Protein AF-A0A257EV10-F1 (afdb_monomer_lite)

pLDDT: mean 89.96, std 9.5, range [46.28, 97.81]

Radius of gyration: 17.49 Å; chains: 1; bounding box: 47×28×44 Å

Structure (mmCIF, N/CA/C/O backbone):
data_AF-A0A257EV10-F1
#
_entry.id   AF-A0A257EV10-F1
#
loop_
_atom_site.group_PDB
_atom_site.id
_atom_site.type_symbol
_atom_site.label_atom_id
_atom_site.label_alt_id
_atom_site.label_comp_id
_atom_site.label_asym_id
_atom_site.label_entity_id
_atom_site.label_seq_id
_atom_site.pdbx_PDB_ins_code
_atom_site.Cartn_x
_atom_site.Cartn_y
_atom_site.Cartn_z
_atom_site.occupancy
_atom_site.B_iso_or_equiv
_atom_site.auth_seq_id
_atom_site.auth_comp_id
_atom_site.auth_asym_id
_atom_site.auth_atom_id
_atom_site.pdbx_PDB_model_num
ATOM 1 N N . MET A 1 1 ? 18.346 3.949 -0.757 1.00 66.19 1 MET A N 1
ATOM 2 C CA . MET A 1 1 ? 16.887 3.718 -0.721 1.00 66.19 1 MET A CA 1
ATOM 3 C C . MET A 1 1 ? 16.237 4.908 -0.033 1.00 66.19 1 MET A C 1
ATOM 5 O O . MET A 1 1 ? 16.794 5.381 0.954 1.00 66.19 1 MET A O 1
ATOM 9 N N . LYS A 1 2 ? 15.143 5.451 -0.573 1.00 77.00 2 LYS A N 1
ATOM 10 C CA . LYS A 1 2 ? 14.403 6.551 0.065 1.00 77.00 2 LYS A CA 1
ATOM 11 C C . LYS A 1 2 ? 13.835 6.055 1.408 1.00 77.00 2 LYS A C 1
ATOM 13 O O . LYS A 1 2 ? 13.290 4.952 1.426 1.00 77.00 2 LYS A O 1
ATOM 18 N N . PRO A 1 3 ? 13.970 6.808 2.515 1.00 82.19 3 PRO A N 1
ATOM 19 C CA . PRO A 1 3 ? 13.402 6.393 3.792 1.00 82.19 3 PRO A CA 1
ATOM 20 C C . PRO A 1 3 ? 11.875 6.338 3.699 1.00 82.19 3 PRO A C 1
ATOM 22 O O . PRO A 1 3 ? 11.257 7.180 3.041 1.00 82.19 3 PRO A O 1
ATOM 25 N N . ASP A 1 4 ? 11.277 5.345 4.358 1.00 85.44 4 ASP A N 1
ATOM 26 C CA . ASP A 1 4 ? 9.826 5.219 4.444 1.00 85.44 4 ASP A CA 1
ATOM 27 C C . ASP A 1 4 ? 9.241 6.460 5.153 1.00 85.44 4 ASP A C 1
ATOM 29 O O . ASP A 1 4 ? 9.594 6.714 6.306 1.00 85.44 4 ASP A O 1
ATOM 33 N N . PRO A 1 5 ? 8.349 7.238 4.506 1.00 81.75 5 PRO A N 1
ATOM 34 C CA . PRO A 1 5 ? 7.746 8.419 5.118 1.00 81.75 5 PRO A CA 1
ATOM 35 C C . PRO A 1 5 ? 6.760 8.108 6.256 1.00 81.75 5 PRO A C 1
ATOM 37 O O . PRO A 1 5 ? 6.434 9.010 7.027 1.00 81.75 5 PRO A O 1
ATOM 40 N N . PHE A 1 6 ? 6.259 6.872 6.375 1.00 88.19 6 PHE A N 1
ATOM 41 C CA . PHE A 1 6 ? 5.270 6.488 7.392 1.00 88.19 6 PHE A CA 1
ATOM 42 C C . PHE A 1 6 ? 5.652 5.194 8.127 1.00 88.19 6 PHE A C 1
ATOM 44 O O . PHE A 1 6 ? 4.858 4.253 8.154 1.00 88.19 6 PHE A O 1
ATOM 51 N N . PRO A 1 7 ? 6.826 5.130 8.776 1.00 87.31 7 PRO A N 1
ATOM 52 C CA . PRO A 1 7 ? 7.373 3.882 9.316 1.00 87.31 7 PRO A CA 1
ATOM 53 C C . PRO A 1 7 ? 6.513 3.263 10.432 1.00 87.31 7 PRO A C 1
ATOM 55 O O . PRO A 1 7 ? 6.620 2.074 10.715 1.00 87.31 7 PRO A O 1
ATOM 58 N N . SER A 1 8 ? 5.635 4.046 11.069 1.00 89.69 8 SER A N 1
ATOM 59 C CA . SER A 1 8 ? 4.692 3.562 12.084 1.00 89.69 8 SER A CA 1
ATOM 60 C C . SER A 1 8 ? 3.468 2.840 11.505 1.00 89.69 8 SER A C 1
ATOM 62 O O . SER A 1 8 ? 2.779 2.131 12.252 1.00 89.69 8 SER A O 1
ATOM 64 N N . LEU A 1 9 ? 3.189 3.017 10.208 1.00 94.50 9 LEU A N 1
ATOM 65 C CA . LEU A 1 9 ? 2.047 2.430 9.514 1.00 94.50 9 LEU A CA 1
ATOM 66 C C . LEU A 1 9 ? 2.433 1.121 8.828 1.00 94.50 9 LEU A C 1
ATOM 68 O O . LEU A 1 9 ? 3.502 0.999 8.232 1.00 94.50 9 LEU A O 1
ATOM 72 N N . MET A 1 10 ? 1.517 0.162 8.828 1.00 95.00 10 MET A N 1
ATOM 73 C CA . MET A 1 10 ? 1.669 -1.074 8.064 1.00 95.00 10 MET A CA 1
ATOM 74 C C . MET A 1 10 ? 1.618 -0.783 6.556 1.00 95.00 10 MET A C 1
ATOM 76 O O . MET A 1 10 ? 1.007 0.198 6.122 1.00 95.00 10 MET A O 1
ATOM 80 N N . PHE A 1 11 ? 2.284 -1.617 5.757 1.00 94.69 11 PHE A N 1
ATOM 81 C CA . PHE A 1 11 ? 2.312 -1.499 4.299 1.00 94.69 11 PHE A CA 1
ATOM 82 C C . PHE A 1 11 ? 1.537 -2.675 3.693 1.00 94.69 11 PHE A C 1
ATOM 84 O O . PHE A 1 11 ? 2.017 -3.798 3.832 1.00 94.69 11 PHE A O 1
ATOM 91 N N . PRO A 1 12 ? 0.367 -2.436 3.075 1.00 95.25 12 PRO A N 1
ATOM 92 C CA . PRO A 1 12 ? -0.404 -3.491 2.432 1.00 95.25 12 PRO A CA 1
ATOM 93 C C . PRO A 1 12 ? 0.157 -3.870 1.057 1.00 95.25 12 PRO A C 1
ATOM 95 O O . PRO A 1 12 ? 0.759 -3.044 0.369 1.00 95.25 12 PRO A O 1
ATOM 98 N N . SER A 1 13 ? -0.124 -5.088 0.621 1.00 95.44 13 SER A N 1
ATOM 99 C CA . SER A 1 13 ? -0.081 -5.501 -0.779 1.00 95.44 13 SER A CA 1
ATOM 100 C C . SER A 1 13 ? -1.263 -4.905 -1.576 1.00 95.44 13 SER A C 1
ATOM 102 O O . SER A 1 13 ? -2.195 -4.313 -1.012 1.00 95.44 13 SER A O 1
ATOM 104 N N . CYS A 1 14 ? -1.247 -5.021 -2.903 1.00 95.00 14 CYS A N 1
ATOM 105 C CA . CYS A 1 14 ? -2.365 -4.673 -3.782 1.00 95.00 14 CYS A CA 1
ATOM 106 C C . CYS A 1 14 ? -3.599 -5.527 -3.474 1.00 95.00 14 CYS A C 1
ATOM 108 O O . CYS A 1 14 ? -4.703 -4.986 -3.345 1.00 95.00 14 CYS A O 1
ATOM 110 N N . ALA A 1 15 ? -3.410 -6.835 -3.280 1.00 92.75 15 ALA A N 1
ATOM 111 C CA . ALA A 1 15 ? -4.477 -7.755 -2.893 1.00 92.75 15 ALA A CA 1
ATOM 112 C C . ALA A 1 15 ? -5.065 -7.419 -1.521 1.00 92.75 15 ALA A C 1
ATOM 114 O O . ALA A 1 15 ? -6.287 -7.375 -1.362 1.00 92.75 15 ALA A O 1
ATOM 115 N N . GLU A 1 16 ? -4.220 -7.083 -0.550 1.00 95.00 16 GLU A N 1
ATOM 116 C CA . GLU A 1 16 ? -4.663 -6.646 0.778 1.00 95.00 16 GLU A CA 1
ATOM 117 C C . GLU A 1 16 ? -5.448 -5.329 0.712 1.00 95.00 16 GLU A C 1
ATOM 119 O O . GLU A 1 16 ? -6.510 -5.200 1.328 1.00 95.00 16 GLU A O 1
ATOM 124 N N . CYS A 1 17 ? -4.987 -4.370 -0.103 1.00 94.56 17 CYS A N 1
ATOM 125 C CA . CYS A 1 17 ? -5.728 -3.140 -0.386 1.00 94.56 17 CYS A CA 1
ATOM 126 C C . CYS A 1 17 ? -7.126 -3.443 -0.940 1.00 94.56 17 CYS A C 1
ATOM 128 O O . CYS A 1 17 ? -8.115 -2.884 -0.456 1.00 94.56 17 CYS A O 1
ATOM 130 N N . ALA A 1 18 ? -7.230 -4.333 -1.928 1.00 92.06 18 ALA A N 1
ATOM 131 C CA . ALA A 1 18 ? -8.518 -4.725 -2.490 1.00 92.06 18 ALA A CA 1
ATOM 132 C C . ALA A 1 18 ? -9.413 -5.423 -1.455 1.00 92.06 18 ALA A C 1
ATOM 134 O O . ALA A 1 18 ? -10.601 -5.101 -1.373 1.00 92.06 18 ALA A O 1
ATOM 135 N N . GLY A 1 19 ? -8.846 -6.288 -0.609 1.00 91.31 19 GLY A N 1
ATOM 136 C CA . GLY A 1 19 ? -9.562 -6.990 0.461 1.00 91.31 19 GLY A CA 1
ATOM 137 C C . GLY A 1 19 ? -10.215 -6.058 1.488 1.00 91.31 19 GLY A C 1
ATOM 138 O O . GLY A 1 19 ? -11.306 -6.343 1.976 1.00 91.31 19 GLY A O 1
ATOM 139 N N . ILE A 1 20 ? -9.612 -4.897 1.765 1.00 93.06 20 ILE A N 1
ATOM 140 C CA . ILE A 1 20 ? -10.205 -3.866 2.640 1.00 93.06 20 ILE A CA 1
ATOM 141 C C . ILE A 1 20 ? -11.052 -2.829 1.892 1.00 93.06 20 ILE A C 1
ATOM 143 O O . ILE A 1 20 ? -11.433 -1.800 2.461 1.00 93.06 20 ILE A O 1
ATOM 147 N N . GLY A 1 21 ? -11.341 -3.064 0.611 1.00 88.50 21 GLY A N 1
ATOM 148 C CA 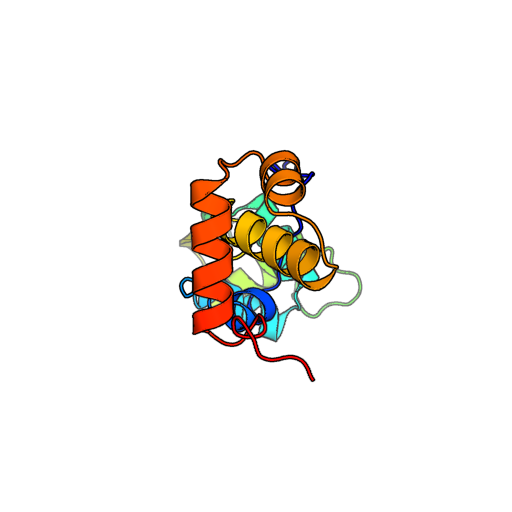. GLY A 1 21 ? -12.135 -2.161 -0.217 1.00 88.50 21 GLY A CA 1
ATOM 149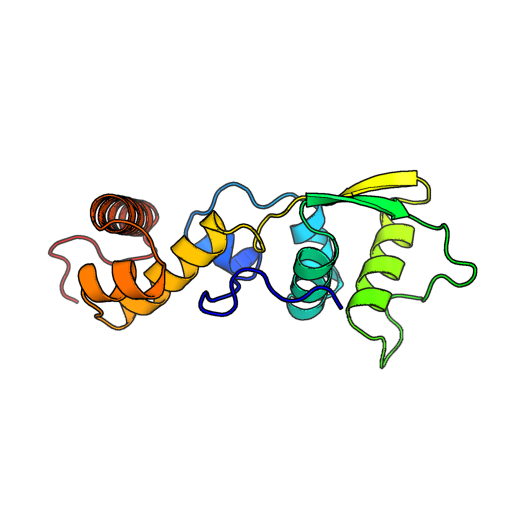 C C . GLY A 1 21 ? -11.418 -0.867 -0.600 1.00 88.50 21 GLY A C 1
ATOM 150 O O . GLY A 1 21 ? -12.075 0.124 -0.945 1.00 88.50 21 GLY A O 1
ATOM 151 N N . TYR A 1 22 ? -10.084 -0.834 -0.541 1.00 87.62 22 TYR A N 1
ATOM 152 C CA . TYR A 1 22 ? -9.309 0.288 -1.054 1.00 87.62 22 TYR A CA 1
ATOM 153 C C . TYR A 1 22 ? -9.344 0.270 -2.585 1.00 87.62 22 TYR A C 1
ATOM 155 O O . TYR A 1 22 ? -8.644 -0.483 -3.253 1.00 87.62 22 TYR A O 1
ATOM 163 N N . ARG A 1 23 ? -10.218 1.111 -3.143 1.00 72.25 23 ARG A N 1
ATOM 164 C CA . ARG A 1 23 ? -10.635 1.054 -4.552 1.00 72.25 23 ARG A CA 1
ATOM 165 C C . ARG A 1 23 ? -9.586 1.494 -5.571 1.00 72.25 23 ARG A C 1
ATOM 167 O O . ARG A 1 23 ? -9.772 1.241 -6.753 1.00 72.25 23 ARG A O 1
ATOM 174 N N . TYR A 1 24 ? -8.543 2.200 -5.143 1.00 77.25 24 TYR A N 1
ATOM 175 C CA . TYR A 1 24 ? -7.574 2.799 -6.057 1.00 77.25 24 TYR A CA 1
ATOM 176 C C . TYR A 1 24 ? -6.227 2.095 -5.953 1.00 77.25 24 TYR A C 1
ATOM 178 O O . TYR A 1 24 ? -5.270 2.623 -5.381 1.00 77.25 24 TYR A O 1
ATOM 186 N N . VAL A 1 25 ? -6.174 0.885 -6.504 1.00 86.06 25 VAL A N 1
ATOM 187 C CA . VAL A 1 25 ? -4.916 0.195 -6.780 1.00 86.06 25 VAL A CA 1
ATOM 188 C C . VAL A 1 25 ? -4.696 0.219 -8.299 1.00 86.06 25 VAL A C 1
ATOM 190 O O . VAL A 1 25 ? -5.444 -0.425 -9.033 1.00 86.06 25 VAL A O 1
ATOM 193 N N . PRO A 1 26 ? -3.742 1.022 -8.795 1.00 89.94 26 PRO A N 1
ATOM 194 C CA . PRO A 1 26 ? -3.447 1.140 -10.221 1.00 89.94 26 PRO A CA 1
ATOM 195 C C . PRO A 1 26 ? -3.002 -0.188 -10.838 1.00 89.94 26 PRO A C 1
ATOM 197 O O . PRO A 1 26 ? -2.188 -0.885 -10.236 1.00 89.94 26 PRO A O 1
ATOM 200 N N . ALA A 1 27 ? -3.447 -0.469 -12.069 1.00 92.81 27 ALA A N 1
ATOM 201 C CA . ALA A 1 27 ? -3.113 -1.698 -12.800 1.00 92.81 27 ALA A CA 1
ATOM 202 C C . ALA A 1 27 ? -1.600 -1.967 -12.858 1.00 92.81 27 ALA A C 1
ATOM 204 O O . ALA A 1 27 ? -1.171 -3.076 -12.597 1.00 92.81 27 ALA A O 1
ATOM 205 N N . LEU A 1 28 ? -0.781 -0.925 -13.054 1.00 94.31 28 LEU A N 1
ATOM 206 C CA . LEU A 1 28 ? 0.681 -1.054 -13.064 1.00 94.31 28 LEU A CA 1
ATOM 207 C C . LEU A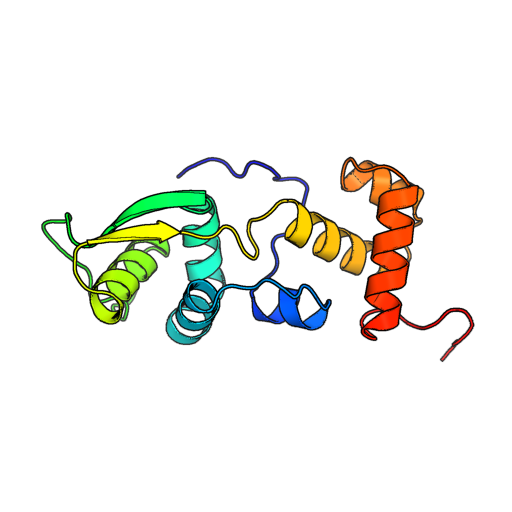 1 28 ? 1.246 -1.755 -11.815 1.00 94.31 28 LEU A C 1
ATOM 209 O O . LEU A 1 28 ? 2.197 -2.516 -11.929 1.00 94.31 28 LEU A O 1
ATOM 213 N N . LEU A 1 29 ? 0.711 -1.446 -10.630 1.00 95.19 29 LEU A N 1
ATOM 214 C CA . LEU A 1 29 ? 1.208 -2.021 -9.377 1.00 95.19 29 LEU A CA 1
ATOM 215 C C . LEU A 1 29 ? 0.655 -3.425 -9.138 1.00 95.19 29 LEU A C 1
ATOM 217 O O . LEU A 1 29 ? 1.350 -4.235 -8.538 1.00 95.19 29 LEU A O 1
ATOM 221 N N . TRP A 1 30 ? -0.556 -3.695 -9.629 1.00 94.88 30 TRP A N 1
ATOM 222 C CA . TRP A 1 30 ? -1.129 -5.037 -9.660 1.00 94.88 30 TRP A CA 1
ATOM 223 C C . TRP A 1 30 ? -0.308 -5.969 -10.543 1.00 94.88 30 TRP A C 1
ATOM 225 O O . TRP A 1 30 ? 0.179 -6.974 -10.048 1.00 94.88 30 TRP A O 1
ATOM 235 N N . ASP A 1 31 ? -0.071 -5.582 -11.798 1.00 95.94 31 ASP A N 1
ATOM 236 C CA . ASP A 1 31 ? 0.703 -6.387 -12.746 1.00 95.94 31 ASP A CA 1
ATOM 237 C C . ASP A 1 31 ? 2.119 -6.668 -12.197 1.00 95.94 31 ASP A C 1
ATOM 239 O O . ASP A 1 31 ? 2.632 -7.777 -12.305 1.00 95.94 31 ASP A O 1
ATOM 243 N N . LEU A 1 32 ? 2.743 -5.670 -11.555 1.00 95.75 32 LEU A N 1
ATOM 244 C CA . LEU A 1 32 ? 4.055 -5.830 -10.923 1.00 95.75 32 LEU A CA 1
ATOM 245 C C . LEU A 1 32 ? 4.019 -6.799 -9.731 1.00 95.75 32 LEU A C 1
ATOM 247 O O . LEU A 1 32 ? 4.953 -7.577 -9.552 1.00 95.75 32 LEU A O 1
ATOM 251 N N . GLU A 1 33 ? 2.993 -6.725 -8.883 1.00 96.44 33 GLU A N 1
ATOM 252 C CA . GLU A 1 33 ? 2.844 -7.649 -7.756 1.00 96.44 33 GLU A CA 1
ATOM 253 C C . GLU A 1 33 ? 2.571 -9.077 -8.223 1.00 96.44 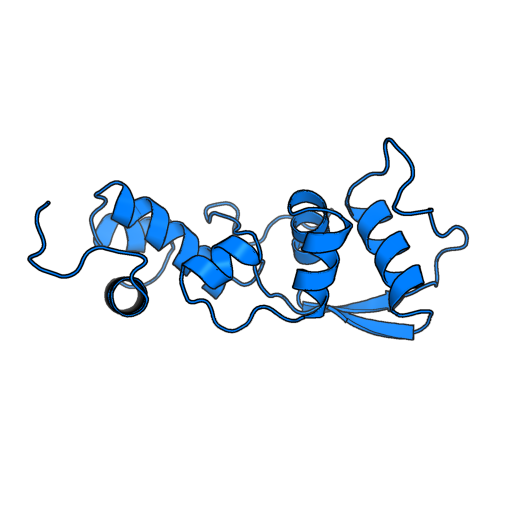33 GLU A C 1
ATOM 255 O O . GLU A 1 33 ? 3.149 -10.003 -7.660 1.00 96.44 33 GLU A O 1
ATOM 260 N N . ASP A 1 34 ? 1.759 -9.253 -9.262 1.00 95.69 34 ASP A N 1
ATOM 261 C CA . ASP A 1 34 ? 1.440 -10.569 -9.815 1.00 95.69 34 ASP A CA 1
ATOM 262 C C . ASP A 1 34 ? 2.678 -11.224 -10.453 1.00 95.69 34 ASP A C 1
ATOM 264 O O . ASP A 1 34 ? 2.931 -12.410 -10.237 1.00 95.69 34 ASP A O 1
ATOM 268 N N . ASP A 1 35 ? 3.493 -10.453 -11.182 1.00 95.25 35 ASP A N 1
ATOM 269 C CA . ASP A 1 35 ? 4.667 -10.981 -11.888 1.00 95.25 35 ASP A CA 1
ATOM 270 C C . ASP A 1 35 ? 5.923 -11.104 -11.011 1.00 95.25 35 ASP A C 1
ATOM 272 O O . ASP A 1 35 ? 6.774 -11.960 -11.266 1.00 95.25 35 ASP A O 1
ATOM 276 N N . CYS A 1 36 ? 6.101 -10.219 -10.024 1.00 93.81 36 CYS A N 1
ATOM 277 C CA . CYS A 1 36 ? 7.340 -10.118 -9.236 1.00 93.81 36 CYS A CA 1
ATOM 278 C C . CYS A 1 36 ? 7.143 -10.293 -7.723 1.00 93.81 36 CYS A C 1
ATOM 280 O O . CYS A 1 36 ? 8.125 -10.373 -6.984 1.00 93.81 36 CYS A O 1
ATOM 282 N N . GLY A 1 37 ? 5.904 -10.347 -7.242 1.00 94.44 37 GLY A N 1
ATOM 283 C CA . GLY A 1 37 ? 5.573 -10.486 -5.828 1.00 94.44 37 GLY A CA 1
ATOM 284 C C . GLY A 1 37 ? 5.472 -9.165 -5.057 1.00 94.44 37 GLY A C 1
ATOM 285 O O . GLY A 1 37 ? 5.959 -8.100 -5.458 1.00 94.44 37 GLY A O 1
ATOM 286 N N . ALA A 1 38 ? 4.841 -9.250 -3.883 1.00 94.19 38 ALA A N 1
ATOM 287 C CA . ALA A 1 38 ? 4.510 -8.096 -3.046 1.00 94.19 38 ALA A CA 1
ATOM 288 C C . ALA A 1 38 ? 5.741 -7.342 -2.511 1.00 94.19 38 ALA A C 1
ATOM 290 O O . ALA A 1 38 ? 5.706 -6.115 -2.411 1.00 94.19 38 ALA A O 1
ATOM 291 N N . ASP A 1 39 ? 6.840 -8.037 -2.199 1.00 93.62 39 ASP A N 1
ATOM 292 C CA . ASP A 1 39 ? 8.064 -7.398 -1.696 1.00 93.62 39 ASP A CA 1
ATOM 293 C C . ASP A 1 39 ? 8.732 -6.513 -2.757 1.00 93.62 39 ASP A C 1
ATOM 295 O O . ASP A 1 39 ? 9.191 -5.406 -2.451 1.00 93.62 39 ASP A O 1
ATOM 299 N N . VAL A 1 40 ? 8.714 -6.957 -4.018 1.00 94.69 40 VAL A N 1
ATOM 300 C CA . VAL A 1 40 ? 9.197 -6.187 -5.170 1.00 94.69 40 VAL A CA 1
ATOM 301 C C . VAL A 1 40 ? 8.327 -4.958 -5.400 1.00 94.69 40 VAL A C 1
ATOM 303 O O . VAL A 1 40 ? 8.848 -3.838 -5.446 1.00 94.69 40 VAL A O 1
ATOM 306 N N . MET A 1 41 ? 7.003 -5.137 -5.455 1.00 95.62 41 MET A N 1
ATOM 307 C CA . MET A 1 41 ? 6.052 -4.028 -5.581 1.00 95.62 41 MET A CA 1
ATOM 308 C C . MET A 1 41 ? 6.237 -3.003 -4.456 1.00 95.62 41 MET A C 1
ATOM 310 O O . MET A 1 41 ? 6.339 -1.803 -4.720 1.00 9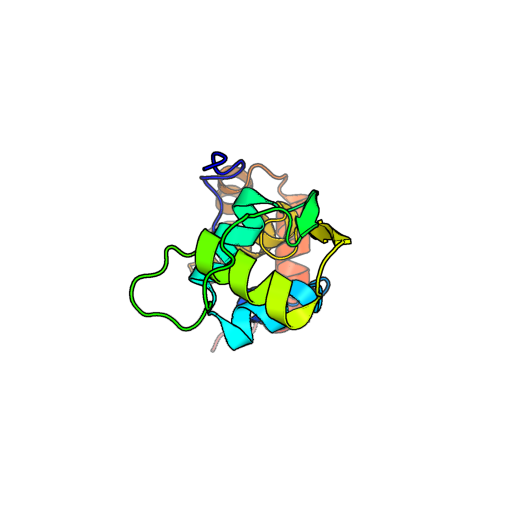5.62 41 MET A O 1
ATOM 314 N N . LYS A 1 42 ? 6.354 -3.457 -3.203 1.00 93.88 42 LYS A N 1
ATOM 315 C CA . LYS A 1 42 ? 6.545 -2.594 -2.031 1.00 93.88 42 LYS A CA 1
ATOM 316 C C . LYS A 1 42 ? 7.830 -1.783 -2.123 1.00 93.88 42 LYS A C 1
ATOM 318 O O . LYS A 1 42 ? 7.789 -0.565 -1.935 1.00 93.88 42 LYS A O 1
ATOM 323 N N . ALA A 1 43 ? 8.963 -2.428 -2.405 1.00 93.12 43 ALA A N 1
ATOM 324 C CA . ALA A 1 43 ? 10.242 -1.737 -2.549 1.00 93.12 43 ALA A CA 1
ATOM 325 C C . ALA A 1 43 ? 10.162 -0.671 -3.651 1.00 93.12 43 ALA A C 1
ATOM 327 O O . ALA A 1 43 ? 10.560 0.479 -3.441 1.00 93.12 43 ALA A O 1
ATOM 328 N N . PHE A 1 44 ? 9.575 -1.031 -4.794 1.00 93.81 44 PHE A N 1
ATOM 329 C CA . PHE A 1 44 ? 9.383 -0.137 -5.928 1.00 93.81 44 PHE A CA 1
ATOM 330 C C . PHE A 1 44 ? 8.489 1.064 -5.593 1.00 93.81 44 PHE A C 1
ATOM 332 O O . PHE A 1 44 ? 8.880 2.211 -5.824 1.00 93.81 44 PHE A O 1
ATOM 339 N N . ALA A 1 45 ? 7.322 0.831 -4.990 1.00 93.38 45 ALA A N 1
ATOM 340 C CA . ALA A 1 45 ? 6.370 1.877 -4.630 1.00 93.38 45 ALA A CA 1
ATOM 341 C C . ALA A 1 45 ? 6.911 2.815 -3.535 1.00 93.38 45 ALA A C 1
ATOM 343 O O . ALA A 1 45 ? 6.676 4.021 -3.596 1.00 93.38 45 ALA A O 1
ATOM 344 N N . LEU A 1 46 ? 7.684 2.307 -2.568 1.00 92.75 46 LEU A N 1
ATOM 345 C CA . LEU A 1 46 ? 8.370 3.145 -1.573 1.00 92.75 46 LEU A CA 1
ATOM 346 C C . LEU A 1 46 ? 9.442 4.037 -2.207 1.00 92.75 46 LEU A C 1
ATOM 348 O O . LEU A 1 46 ? 9.590 5.202 -1.829 1.00 92.75 46 LEU A O 1
ATOM 352 N N . GLN A 1 47 ? 10.190 3.501 -3.172 1.00 93.00 47 GLN A N 1
ATOM 353 C CA . GLN A 1 47 ? 11.286 4.220 -3.809 1.00 93.00 47 GLN A CA 1
ATOM 354 C C . GLN A 1 47 ? 10.796 5.264 -4.822 1.00 93.00 47 GLN A C 1
ATOM 356 O O . GLN A 1 47 ? 11.336 6.373 -4.850 1.00 93.00 47 GLN A O 1
ATOM 361 N N . TYR A 1 48 ? 9.795 4.924 -5.638 1.00 92.62 48 TYR A N 1
ATOM 362 C CA . TYR A 1 48 ? 9.388 5.717 -6.805 1.00 92.62 48 TYR A CA 1
ATOM 363 C C . TYR A 1 48 ? 7.936 6.206 -6.777 1.00 92.62 48 TYR A C 1
ATOM 365 O O . TYR A 1 48 ? 7.564 7.033 -7.610 1.00 92.62 48 TYR A O 1
ATOM 373 N N . GLY A 1 49 ? 7.105 5.759 -5.835 1.00 91.94 49 GLY A N 1
ATOM 374 C CA . GLY A 1 49 ? 5.703 6.168 -5.757 1.00 91.94 49 GLY A CA 1
ATOM 375 C C . GLY A 1 49 ? 5.528 7.690 -5.709 1.00 91.94 49 GLY A C 1
ATOM 376 O O . GLY A 1 49 ? 6.150 8.389 -4.906 1.00 91.94 49 GLY A O 1
ATOM 377 N N . GLY A 1 50 ? 4.663 8.205 -6.582 1.00 91.00 50 GLY A N 1
ATOM 378 C CA . GLY A 1 50 ? 4.383 9.632 -6.743 1.00 91.00 50 GLY A CA 1
ATOM 379 C C . GLY A 1 50 ? 5.440 10.405 -7.536 1.00 91.00 50 GLY A C 1
ATOM 380 O O . GLY A 1 50 ? 5.401 11.633 -7.531 1.00 91.00 50 GLY A O 1
ATOM 381 N N . THR A 1 51 ? 6.384 9.725 -8.195 1.00 91.62 51 THR A N 1
ATOM 382 C CA . THR A 1 51 ? 7.448 10.362 -8.987 1.00 91.62 51 THR A CA 1
ATOM 383 C C . THR A 1 51 ? 7.398 9.939 -10.453 1.00 91.62 51 THR A C 1
ATOM 385 O O . THR A 1 51 ? 6.960 8.836 -10.780 1.00 91.62 51 THR A O 1
ATOM 388 N N . ALA A 1 52 ? 7.839 10.834 -11.340 1.00 91.81 52 ALA A N 1
ATOM 389 C CA . ALA A 1 52 ? 8.115 10.504 -12.731 1.00 91.81 52 ALA A CA 1
ATOM 390 C C . ALA A 1 52 ? 9.513 9.886 -12.834 1.00 91.81 52 ALA A C 1
ATOM 392 O O . ALA A 1 52 ? 10.474 10.441 -12.295 1.00 91.81 52 ALA A O 1
ATOM 393 N N . ILE A 1 53 ? 9.625 8.750 -13.516 1.00 90.88 53 ILE A N 1
ATOM 394 C CA . ILE A 1 53 ? 10.893 8.058 -13.746 1.00 90.88 53 ILE A CA 1
ATOM 395 C C . ILE A 1 53 ? 11.119 7.832 -15.235 1.00 90.88 53 ILE A C 1
ATOM 397 O O . ILE A 1 53 ? 10.169 7.664 -15.997 1.00 90.88 53 ILE A O 1
ATOM 401 N N . LYS A 1 54 ? 12.395 7.766 -15.619 1.00 89.75 54 LYS A N 1
ATOM 402 C CA . LYS A 1 54 ? 12.819 7.347 -16.954 1.00 89.75 54 LYS A CA 1
ATOM 403 C C . LYS A 1 54 ? 13.070 5.847 -16.979 1.00 89.75 54 LYS A C 1
ATOM 405 O O . LYS A 1 54 ? 13.935 5.338 -16.260 1.00 89.75 54 LYS A O 1
ATOM 410 N N . VAL A 1 55 ? 12.306 5.135 -17.794 1.00 87.81 55 VAL A N 1
ATOM 411 C CA . VAL A 1 55 ? 12.426 3.692 -17.992 1.00 87.81 55 VAL A CA 1
ATOM 412 C C . VAL A 1 55 ? 13.430 3.420 -19.109 1.00 87.81 55 VAL A C 1
ATOM 414 O O . VAL A 1 55 ? 13.315 3.963 -20.205 1.00 87.81 55 VAL A O 1
ATOM 417 N N . GLY A 1 56 ? 14.409 2.553 -18.839 1.00 76.75 56 GLY A N 1
ATOM 418 C CA . GLY A 1 56 ? 15.373 2.090 -19.844 1.00 76.75 56 GLY A CA 1
ATOM 419 C C . GLY A 1 56 ? 16.606 2.974 -20.072 1.00 76.75 56 GLY A C 1
ATOM 420 O O . GLY A 1 56 ? 17.352 2.700 -21.008 1.00 76.75 56 GLY A O 1
ATOM 421 N N . ASP A 1 57 ? 16.857 3.965 -19.210 1.00 72.19 57 ASP A N 1
ATOM 422 C CA . ASP A 1 57 ? 18.092 4.777 -19.223 1.00 72.19 57 ASP A CA 1
ATOM 423 C C . ASP A 1 57 ? 19.319 4.039 -18.643 1.00 72.19 57 ASP A C 1
ATOM 425 O O . ASP A 1 57 ? 20.439 4.546 -18.675 1.00 72.19 57 ASP A O 1
ATOM 429 N N . ALA A 1 58 ? 19.134 2.837 -18.087 1.00 66.81 58 ALA A N 1
ATOM 430 C CA . ALA A 1 58 ? 20.232 2.039 -17.555 1.00 66.81 58 ALA A CA 1
ATOM 431 C C . ALA A 1 58 ? 20.961 1.281 -18.678 1.00 66.81 58 ALA A C 1
ATOM 433 O O . ALA A 1 58 ? 20.330 0.618 -19.499 1.00 66.81 58 ALA A O 1
ATOM 434 N N . TYR A 1 59 ? 22.297 1.335 -18.665 1.00 54.50 59 TYR A N 1
ATOM 435 C CA . TYR A 1 59 ? 23.170 0.621 -19.610 1.00 54.50 59 TYR A CA 1
ATOM 436 C C . TYR A 1 59 ? 22.988 -0.903 -19.580 1.00 54.50 59 TYR A C 1
ATOM 438 O O . TYR A 1 59 ? 23.180 -1.566 -20.595 1.00 54.50 59 TYR A O 1
ATOM 446 N N . ALA A 1 60 ? 22.607 -1.450 -18.425 1.00 65.06 60 ALA A N 1
ATOM 447 C CA . ALA A 1 60 ? 22.265 -2.850 -18.249 1.00 65.06 60 ALA A CA 1
ATOM 448 C C . ALA A 1 60 ? 20.869 -2.931 -17.638 1.00 65.06 60 ALA A C 1
ATOM 450 O O . ALA A 1 60 ? 20.606 -2.348 -16.583 1.00 65.06 60 ALA A O 1
ATOM 451 N N . ILE A 1 61 ? 19.974 -3.634 -18.324 1.00 74.38 61 ILE A N 1
ATOM 452 C CA . ILE A 1 61 ? 18.621 -3.876 -17.846 1.00 74.38 61 ILE A CA 1
ATOM 453 C C . ILE A 1 61 ? 18.581 -5.336 -17.418 1.00 74.38 61 ILE A C 1
ATOM 455 O O . ILE A 1 61 ? 18.735 -6.206 -18.277 1.00 74.38 61 ILE A O 1
ATOM 459 N N . PRO A 1 62 ? 18.460 -5.610 -16.112 1.00 76.19 62 PRO A N 1
ATOM 460 C CA . PRO A 1 62 ? 18.490 -6.975 -15.623 1.00 76.19 62 PRO A CA 1
ATOM 461 C C . PRO A 1 62 ? 17.280 -7.753 -16.148 1.00 76.19 62 PRO A C 1
ATOM 463 O O . PRO A 1 62 ? 16.182 -7.203 -16.286 1.00 76.19 62 PRO A O 1
ATOM 466 N N . ASP A 1 63 ? 17.477 -9.043 -16.415 1.00 82.75 63 ASP A N 1
ATOM 467 C CA . ASP A 1 63 ? 16.356 -9.968 -16.543 1.00 82.75 63 ASP A CA 1
ATOM 468 C C . ASP A 1 63 ? 15.689 -10.082 -15.173 1.00 82.75 63 ASP A C 1
ATOM 470 O O . ASP A 1 63 ? 16.297 -10.613 -14.252 1.00 82.75 63 ASP A O 1
ATOM 474 N N . PHE A 1 64 ? 14.460 -9.581 -15.020 1.00 85.94 64 PHE A N 1
ATOM 475 C CA . PHE A 1 64 ? 13.781 -9.536 -13.720 1.00 85.94 64 PHE A CA 1
ATOM 476 C C . PHE A 1 64 ? 13.519 -10.917 -13.107 1.00 85.94 64 PHE A C 1
ATOM 478 O O . PHE A 1 64 ? 13.164 -10.999 -11.934 1.00 85.94 64 PHE A O 1
ATOM 485 N N . ARG A 1 65 ? 13.688 -11.988 -13.890 1.00 85.75 65 ARG A N 1
ATOM 486 C CA . ARG A 1 65 ? 13.552 -13.378 -13.449 1.00 85.75 65 ARG A CA 1
ATOM 487 C C . ARG A 1 65 ? 14.861 -13.997 -12.969 1.00 85.75 65 ARG A C 1
ATOM 489 O O . ARG A 1 65 ? 14.846 -15.151 -12.542 1.00 85.75 65 ARG A O 1
ATOM 496 N N . ALA A 1 66 ? 15.988 -13.289 -13.065 1.00 86.44 66 ALA A N 1
ATOM 497 C CA . ALA A 1 66 ? 17.249 -13.834 -12.586 1.00 86.44 66 ALA A CA 1
ATOM 498 C C . ALA A 1 66 ? 17.209 -14.048 -11.058 1.00 86.44 66 ALA A C 1
ATOM 500 O O . ALA A 1 66 ? 16.660 -13.218 -10.324 1.00 86.44 66 ALA A O 1
ATOM 501 N N . PRO A 1 67 ? 17.782 -15.163 -10.571 1.00 77.94 67 PRO A N 1
ATOM 502 C CA . PRO A 1 67 ? 17.895 -15.411 -9.142 1.00 77.94 67 PRO A CA 1
ATOM 503 C C . PRO A 1 67 ? 18.762 -14.327 -8.484 1.00 77.94 67 PRO A C 1
ATOM 505 O O . PRO A 1 67 ? 19.652 -13.762 -9.118 1.00 77.94 67 PRO A O 1
ATOM 508 N N . ASP A 1 68 ? 18.483 -14.037 -7.212 1.00 84.81 68 ASP A N 1
ATOM 509 C CA . ASP A 1 68 ? 19.241 -13.104 -6.360 1.00 84.81 68 ASP A CA 1
ATOM 510 C C . ASP A 1 68 ? 19.209 -11.620 -6.768 1.00 84.81 68 ASP A C 1
ATOM 512 O O . ASP A 1 68 ? 19.987 -10.806 -6.261 1.00 84.81 68 ASP A O 1
ATOM 516 N N . LEU A 1 69 ? 18.285 -11.227 -7.645 1.00 86.88 69 LEU A N 1
ATOM 517 C CA . LEU A 1 69 ? 18.051 -9.817 -7.936 1.00 86.88 69 LEU A CA 1
ATOM 518 C C . LEU A 1 69 ? 17.498 -9.079 -6.722 1.00 86.88 69 LEU A C 1
ATOM 520 O O . LEU A 1 69 ? 16.527 -9.505 -6.094 1.00 86.88 69 LEU A O 1
ATOM 524 N N . ASP A 1 70 ? 18.075 -7.910 -6.436 1.00 90.75 70 ASP A N 1
ATOM 525 C CA . ASP A 1 70 ? 17.472 -7.025 -5.456 1.00 90.75 70 ASP A CA 1
ATOM 526 C C . ASP A 1 70 ? 16.085 -6.560 -5.949 1.00 90.75 70 ASP A C 1
ATOM 528 O O . ASP A 1 70 ? 15.882 -6.364 -7.157 1.00 90.75 70 ASP A O 1
ATOM 532 N N . PRO A 1 71 ? 15.125 -6.334 -5.035 1.00 91.62 71 PRO A N 1
ATOM 533 C CA . PRO A 1 71 ? 13.753 -6.008 -5.408 1.00 91.62 71 PRO A CA 1
ATOM 534 C C . PRO A 1 71 ? 13.611 -4.801 -6.349 1.00 91.62 71 PRO A C 1
ATOM 536 O O . PRO A 1 71 ? 12.744 -4.788 -7.221 1.00 91.62 71 PRO A O 1
ATOM 539 N N . LEU A 1 72 ? 14.457 -3.774 -6.215 1.00 91.00 72 LEU A N 1
ATOM 540 C CA . LEU A 1 72 ? 14.364 -2.594 -7.079 1.00 91.00 72 LEU A CA 1
ATOM 541 C C . LEU A 1 72 ? 14.8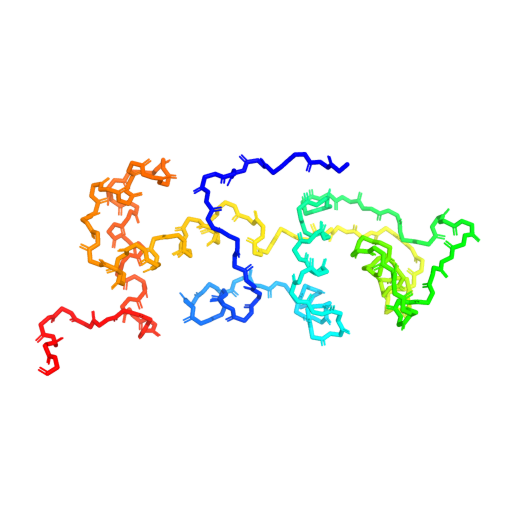66 -2.891 -8.488 1.00 91.00 72 LEU A C 1
ATOM 543 O O . LEU A 1 72 ? 14.268 -2.422 -9.459 1.00 91.00 72 LEU A O 1
ATOM 547 N N . SER A 1 73 ? 15.941 -3.662 -8.614 1.00 90.38 73 SER A N 1
ATOM 548 C CA . SER A 1 73 ? 16.445 -4.100 -9.913 1.00 90.38 73 SER A CA 1
ATOM 549 C C . SER A 1 73 ? 15.452 -5.020 -10.623 1.00 90.38 73 SER A C 1
ATOM 551 O O . SER A 1 73 ? 15.211 -4.812 -11.813 1.00 90.38 73 SER A O 1
ATOM 553 N N . ALA A 1 74 ? 14.797 -5.940 -9.904 1.00 92.56 74 ALA A N 1
ATOM 554 C CA . ALA A 1 74 ? 13.714 -6.762 -10.453 1.00 92.56 74 ALA A CA 1
ATOM 555 C C . ALA A 1 74 ? 12.564 -5.892 -10.994 1.00 92.56 74 ALA A C 1
ATOM 557 O O . ALA A 1 74 ? 12.204 -6.002 -12.166 1.00 92.56 74 ALA A O 1
ATOM 558 N N . ALA A 1 75 ? 12.064 -4.934 -10.204 1.00 92.94 75 ALA A N 1
ATOM 559 C CA . ALA A 1 75 ? 10.994 -4.034 -10.644 1.00 92.94 75 ALA A CA 1
ATOM 560 C C . ALA A 1 75 ? 11.380 -3.189 -11.871 1.00 92.94 75 ALA A C 1
ATOM 562 O O . ALA A 1 75 ? 10.564 -2.977 -12.767 1.00 92.94 75 ALA A O 1
ATOM 563 N N . ARG A 1 76 ? 12.626 -2.699 -11.942 1.00 91.06 76 ARG A N 1
ATOM 564 C CA . ARG A 1 76 ? 13.115 -1.914 -13.093 1.00 91.06 76 ARG A CA 1
ATOM 565 C C . ARG A 1 76 ? 13.272 -2.770 -14.349 1.00 91.06 76 ARG A C 1
ATOM 567 O O . ARG A 1 76 ? 12.936 -2.291 -15.432 1.00 91.06 76 ARG A O 1
ATOM 574 N N . GLY A 1 77 ? 13.760 -4.003 -14.204 1.00 92.12 77 GLY A N 1
ATOM 575 C CA . GLY A 1 77 ? 13.832 -4.982 -15.290 1.00 92.12 77 GLY A CA 1
ATOM 576 C C . GLY A 1 77 ? 12.443 -5.306 -15.835 1.00 92.12 77 GLY A C 1
ATOM 577 O O . GLY A 1 77 ? 12.211 -5.189 -17.037 1.00 92.12 77 GLY A O 1
ATOM 578 N N . TRP A 1 78 ? 11.496 -5.596 -14.940 1.00 94.62 78 TRP A N 1
ATOM 579 C CA . TRP A 1 78 ? 10.099 -5.847 -15.287 1.00 94.62 78 TRP A CA 1
ATOM 580 C C . TRP A 1 78 ? 9.482 -4.656 -16.017 1.00 94.62 78 TRP A C 1
ATOM 582 O O . TRP A 1 78 ? 8.902 -4.812 -17.089 1.00 94.62 78 TRP A O 1
ATOM 592 N N . LEU A 1 79 ? 9.669 -3.443 -15.489 1.00 93.06 79 LEU A N 1
ATOM 593 C CA . LEU A 1 79 ? 9.077 -2.238 -16.062 1.00 93.06 79 LEU A CA 1
ATOM 594 C C . LEU A 1 79 ? 9.577 -1.962 -17.481 1.00 93.06 79 LEU A C 1
ATOM 596 O O . LEU A 1 79 ? 8.797 -1.578 -18.350 1.00 93.06 79 LEU A O 1
ATOM 600 N N . PHE A 1 80 ? 10.870 -2.173 -17.727 1.00 91.94 80 PHE A N 1
ATOM 601 C CA . PHE A 1 80 ? 11.414 -2.051 -19.072 1.00 91.94 80 PHE A CA 1
ATOM 602 C C . PHE A 1 80 ? 10.836 -3.102 -20.020 1.00 91.94 80 PHE A C 1
ATOM 604 O O . PHE A 1 80 ? 10.471 -2.762 -21.143 1.00 91.94 80 PHE A O 1
ATOM 611 N N . GLN A 1 81 ? 10.734 -4.357 -19.580 1.00 91.25 81 GLN A N 1
ATOM 612 C CA . GLN A 1 81 ? 10.211 -5.437 -20.417 1.00 91.25 81 GLN A CA 1
ATOM 613 C C . GLN A 1 81 ? 8.717 -5.260 -20.734 1.00 91.25 81 GLN A C 1
ATOM 615 O O . GLN A 1 81 ? 8.292 -5.590 -21.838 1.00 91.25 81 GLN A O 1
ATOM 620 N N . THR A 1 82 ? 7.924 -4.705 -19.810 1.00 91.62 82 THR A N 1
ATOM 621 C CA . THR A 1 82 ? 6.469 -4.556 -19.987 1.00 91.62 82 THR A CA 1
ATOM 622 C C . THR A 1 82 ? 6.039 -3.228 -20.604 1.00 91.62 82 THR A C 1
ATOM 624 O O . THR A 1 82 ? 5.044 -3.195 -21.329 1.00 91.62 82 THR A O 1
ATOM 627 N N . LYS A 1 83 ? 6.737 -2.121 -20.320 1.00 90.12 83 LYS A N 1
ATOM 628 C CA . LYS A 1 83 ? 6.358 -0.770 -20.786 1.00 90.12 83 LYS A CA 1
ATOM 629 C C . LYS A 1 83 ? 7.322 -0.174 -21.813 1.00 90.12 83 LYS A C 1
ATOM 631 O O . LYS A 1 83 ? 6.965 0.803 -22.466 1.00 90.12 83 LYS A O 1
ATOM 636 N N . GLY A 1 84 ? 8.506 -0.757 -21.995 1.00 88.44 84 GLY A N 1
ATOM 637 C CA . GLY A 1 84 ? 9.531 -0.241 -22.900 1.00 88.44 84 GLY A CA 1
ATOM 638 C C . GLY A 1 84 ? 10.241 1.005 -22.363 1.00 88.44 84 GLY A C 1
ATOM 639 O O . GLY A 1 84 ? 10.214 1.302 -21.169 1.00 88.44 84 GLY A O 1
ATOM 640 N N . ARG A 1 85 ? 10.922 1.732 -23.256 1.00 91.06 85 ARG A N 1
ATOM 641 C CA . ARG A 1 85 ? 11.604 2.992 -22.916 1.00 91.06 85 ARG A CA 1
ATOM 642 C C . ARG A 1 85 ? 10.617 4.151 -22.858 1.00 91.06 85 ARG A C 1
ATOM 644 O O . ARG A 1 85 ? 9.763 4.263 -23.732 1.00 91.06 85 ARG A O 1
ATOM 651 N N . GLY A 1 86 ? 10.803 5.055 -21.901 1.00 90.00 86 GLY A N 1
ATOM 652 C CA . GLY A 1 86 ? 10.038 6.300 -21.841 1.00 90.00 86 GLY A CA 1
ATOM 653 C C . GLY A 1 86 ? 9.897 6.875 -20.439 1.00 90.00 86 GLY A C 1
ATOM 654 O O . GLY A 1 86 ? 10.426 6.333 -19.470 1.00 90.00 86 GLY A O 1
ATOM 655 N N . ASP A 1 87 ? 9.163 7.980 -20.346 1.00 91.00 87 ASP A N 1
ATOM 656 C CA . ASP A 1 87 ? 8.809 8.605 -19.076 1.00 91.00 87 ASP A CA 1
ATOM 657 C C . ASP A 1 87 ? 7.527 7.976 -18.523 1.00 91.00 87 ASP A C 1
ATOM 659 O O . ASP A 1 87 ? 6.522 7.853 -19.226 1.00 91.00 87 ASP A O 1
ATOM 663 N N . LEU A 1 88 ? 7.544 7.601 -17.245 1.00 92.50 88 LEU A N 1
ATOM 664 C CA . LEU A 1 88 ? 6.385 7.027 -16.571 1.00 92.50 88 LEU A CA 1
ATOM 665 C C . LEU A 1 88 ? 6.201 7.636 -15.184 1.00 92.50 88 LEU A C 1
ATOM 667 O O . LEU A 1 88 ? 7.131 7.687 -14.382 1.00 92.50 88 LEU A O 1
ATOM 671 N N . VAL A 1 89 ? 4.973 8.051 -14.875 1.00 93.44 89 VAL A N 1
ATOM 672 C CA . VAL A 1 89 ? 4.593 8.458 -13.518 1.00 93.44 89 VAL A CA 1
ATOM 673 C C . VAL A 1 89 ? 4.200 7.221 -12.725 1.00 93.44 89 VAL A C 1
ATOM 675 O O . VAL A 1 89 ? 3.221 6.549 -13.054 1.00 93.44 89 VAL A O 1
ATOM 678 N N . ILE A 1 90 ? 4.945 6.934 -11.659 1.00 93.31 90 ILE A N 1
ATOM 679 C CA . ILE A 1 90 ? 4.661 5.796 -10.789 1.00 93.31 90 ILE A CA 1
ATOM 680 C C . ILE A 1 90 ? 3.590 6.202 -9.780 1.00 93.31 90 ILE A C 1
ATOM 682 O O . ILE A 1 90 ? 3.800 7.128 -8.990 1.00 93.31 90 ILE A O 1
ATOM 686 N N . PRO A 1 91 ? 2.428 5.539 -9.766 1.00 92.75 91 PRO A N 1
ATOM 687 C CA . PRO A 1 91 ? 1.382 5.876 -8.822 1.00 92.75 91 PRO A CA 1
ATOM 688 C C . PRO A 1 91 ? 1.738 5.371 -7.416 1.00 92.75 91 PRO A C 1
ATOM 690 O O . PRO A 1 91 ? 2.484 4.413 -7.250 1.00 92.75 91 PRO A O 1
ATOM 693 N N . LEU A 1 92 ? 1.193 6.018 -6.381 1.00 91.19 92 LEU A N 1
ATOM 694 C CA . LEU A 1 92 ? 1.478 5.644 -4.988 1.00 91.19 92 LEU A CA 1
ATOM 695 C C . LEU A 1 92 ? 0.827 4.316 -4.578 1.00 91.19 92 LEU A C 1
ATOM 697 O O . LEU A 1 92 ? 1.452 3.528 -3.876 1.00 91.19 92 LEU A O 1
ATOM 701 N N . GLY A 1 93 ? -0.436 4.095 -4.964 1.00 91.12 93 GLY A N 1
ATOM 702 C CA . GLY A 1 93 ? -1.194 2.882 -4.633 1.00 91.12 93 GLY A CA 1
ATOM 703 C C . GLY A 1 93 ? -1.060 2.466 -3.155 1.00 91.12 93 GLY A C 1
ATOM 704 O O . GLY A 1 93 ? -1.348 3.298 -2.283 1.00 91.12 93 GLY A O 1
ATOM 705 N N . PRO A 1 94 ? -0.598 1.237 -2.851 1.00 93.50 94 PRO A N 1
ATOM 706 C CA . PRO A 1 94 ? -0.419 0.755 -1.477 1.00 93.50 94 PRO A CA 1
ATOM 707 C C . PRO A 1 94 ? 0.571 1.566 -0.619 1.00 93.50 94 PRO A C 1
ATOM 709 O O . PRO A 1 94 ? 0.425 1.618 0.601 1.00 93.50 94 PRO A O 1
ATOM 712 N N . ALA A 1 95 ? 1.523 2.283 -1.232 1.00 93.31 95 ALA A N 1
ATOM 713 C CA . ALA A 1 95 ? 2.451 3.163 -0.512 1.00 93.31 95 ALA A CA 1
ATOM 714 C C . ALA A 1 95 ? 1.809 4.473 -0.028 1.00 93.31 95 ALA A C 1
ATOM 716 O O . ALA A 1 95 ? 2.385 5.183 0.802 1.00 93.31 95 ALA A O 1
ATOM 717 N N . SER A 1 96 ? 0.621 4.820 -0.535 1.00 93.75 96 SER A N 1
ATOM 718 C CA . SER A 1 96 ? -0.090 6.031 -0.122 1.00 93.75 96 SER A CA 1
ATOM 719 C C . SER A 1 96 ? -0.415 6.020 1.374 1.00 93.75 96 SER A C 1
ATOM 721 O O . SER A 1 96 ? -0.781 4.995 1.952 1.00 93.75 96 SER A O 1
ATOM 723 N N . ARG A 1 97 ? -0.362 7.198 2.011 1.00 93.94 97 ARG A N 1
ATOM 724 C CA . ARG A 1 97 ? -0.718 7.333 3.433 1.00 93.94 97 ARG A CA 1
ATOM 725 C C . ARG A 1 97 ? -2.123 6.801 3.717 1.00 93.94 97 ARG A C 1
ATOM 727 O O . ARG A 1 97 ? -2.332 6.135 4.722 1.00 93.94 97 ARG A O 1
ATOM 734 N N . SER A 1 98 ? -3.082 7.078 2.834 1.00 94.06 98 SER A N 1
ATOM 735 C CA . SER A 1 98 ? -4.473 6.637 2.970 1.00 94.06 98 SER A CA 1
ATOM 736 C C . SER A 1 98 ? -4.619 5.117 2.979 1.00 94.06 98 SER A C 1
ATOM 738 O O . SER A 1 98 ? -5.321 4.601 3.848 1.00 94.06 98 SER A O 1
ATOM 740 N N . ALA A 1 99 ? -3.950 4.406 2.064 1.00 94.81 99 ALA A N 1
ATOM 741 C CA . ALA A 1 99 ? -3.965 2.943 2.035 1.00 94.81 99 ALA A CA 1
ATOM 742 C C . ALA A 1 99 ? -3.374 2.367 3.328 1.00 94.81 99 ALA A C 1
ATOM 744 O O . ALA A 1 99 ? -3.992 1.537 3.993 1.00 94.81 99 ALA A O 1
ATOM 745 N N . ARG A 1 100 ? -2.222 2.895 3.750 1.00 95.81 100 ARG A N 1
ATOM 746 C CA . ARG A 1 100 ? -1.507 2.434 4.946 1.00 95.81 100 ARG A CA 1
ATOM 747 C C . ARG A 1 100 ? -2.251 2.704 6.247 1.00 95.81 100 ARG A C 1
ATOM 749 O O . ARG A 1 100 ? -2.269 1.850 7.132 1.00 95.81 100 ARG A O 1
ATOM 756 N N . VAL A 1 101 ? -2.904 3.861 6.369 1.00 96.56 101 VAL A N 1
ATOM 757 C CA . VAL A 1 101 ? -3.777 4.172 7.512 1.00 96.56 101 VAL A CA 1
ATOM 758 C C . VAL A 1 101 ? -4.961 3.206 7.552 1.00 96.56 101 VAL A C 1
ATOM 760 O O . VAL A 1 101 ? -5.252 2.665 8.615 1.00 96.56 101 VAL A O 1
ATOM 763 N N . ALA A 1 102 ? -5.623 2.957 6.417 1.00 95.81 102 ALA A N 1
ATOM 764 C CA . ALA A 1 102 ? -6.761 2.041 6.359 1.00 95.81 102 ALA A CA 1
ATOM 765 C C . ALA A 1 102 ? -6.362 0.604 6.729 1.00 95.81 102 ALA A C 1
ATOM 767 O O . ALA A 1 102 ? -7.058 -0.034 7.517 1.00 95.81 102 ALA A O 1
ATOM 768 N N . TRP A 1 103 ? -5.216 0.135 6.232 1.00 97.06 103 TRP A N 1
ATOM 769 C CA . TRP A 1 103 ? -4.679 -1.190 6.541 1.00 97.06 103 TRP A CA 1
ATOM 770 C C . TRP A 1 103 ? -4.272 -1.338 8.009 1.00 97.06 103 TRP A C 1
ATOM 772 O O . TRP A 1 103 ? -4.672 -2.285 8.684 1.00 97.06 103 TRP A O 1
ATOM 782 N N . THR A 1 104 ? -3.563 -0.343 8.547 1.00 97.50 104 THR A N 1
ATOM 783 C CA . THR A 1 104 ? -3.194 -0.313 9.971 1.00 97.50 104 THR A CA 1
ATOM 784 C C . THR A 1 104 ? -4.444 -0.313 10.854 1.00 97.50 104 THR A C 1
ATOM 786 O O . THR A 1 104 ? -4.533 -1.075 11.815 1.00 97.50 104 THR A O 1
ATOM 789 N N . ALA A 1 105 ? -5.443 0.506 10.510 1.00 97.06 105 ALA A N 1
ATOM 790 C CA . ALA A 1 105 ? -6.709 0.558 11.229 1.00 97.06 105 ALA A CA 1
ATOM 791 C C . ALA A 1 105 ? -7.466 -0.773 11.163 1.00 97.06 105 ALA A C 1
ATOM 793 O O . ALA A 1 105 ? -8.001 -1.201 12.182 1.00 97.06 105 ALA A O 1
ATOM 794 N N . PHE A 1 106 ? -7.495 -1.438 10.005 1.00 97.31 106 PHE A N 1
ATOM 795 C CA . PHE A 1 106 ? -8.097 -2.762 9.856 1.00 97.31 106 PHE A CA 1
ATOM 796 C C . PHE A 1 106 ? -7.485 -3.770 10.835 1.00 97.31 106 PHE A C 1
ATOM 798 O O . PHE A 1 106 ? -8.221 -4.332 11.647 1.00 97.31 106 PHE A O 1
ATOM 805 N N . HIS A 1 107 ? -6.159 -3.926 10.840 1.00 97.62 107 HIS A N 1
ATOM 806 C CA . HIS A 1 107 ? -5.488 -4.868 11.740 1.00 97.62 107 HIS A CA 1
ATOM 807 C C . HIS A 1 107 ? -5.719 -4.550 13.214 1.00 97.62 107 HIS A C 1
ATOM 809 O O . HIS A 1 107 ? -6.046 -5.443 13.993 1.00 97.62 107 HIS A O 1
ATOM 815 N N . MET A 1 108 ? -5.589 -3.281 13.605 1.00 97.81 108 MET A N 1
ATOM 816 C CA . MET A 1 108 ? -5.790 -2.883 14.997 1.00 97.81 108 MET A CA 1
ATOM 817 C C . MET A 1 108 ? -7.233 -3.112 15.456 1.00 97.81 108 MET A C 1
ATOM 819 O O . MET A 1 108 ? -7.454 -3.626 16.548 1.00 97.81 108 MET A O 1
ATOM 823 N N . LEU A 1 109 ? -8.223 -2.766 14.627 1.00 96.62 109 LEU A N 1
ATOM 824 C CA . LEU A 1 109 ? -9.634 -2.990 14.950 1.00 96.62 109 LEU A CA 1
ATOM 825 C C . LEU A 1 109 ? -9.973 -4.480 15.011 1.00 96.62 109 LEU A C 1
ATOM 827 O O . LEU A 1 109 ? -10.742 -4.882 15.881 1.00 96.62 109 LEU A O 1
ATOM 831 N N . ASN A 1 110 ? -9.397 -5.289 14.120 1.00 94.69 110 ASN A N 1
ATOM 832 C CA . ASN A 1 110 ? -9.570 -6.739 14.137 1.00 94.69 110 ASN A CA 1
ATOM 833 C C . ASN A 1 110 ? -8.937 -7.374 15.388 1.00 94.69 110 ASN A C 1
ATOM 835 O O . ASN A 1 110 ? -9.481 -8.322 15.941 1.00 94.69 110 ASN A O 1
ATOM 839 N N . ALA A 1 111 ? -7.840 -6.796 15.887 1.00 95.56 111 ALA A N 1
ATOM 840 C CA . ALA A 1 111 ? -7.203 -7.165 17.151 1.00 95.56 111 ALA A CA 1
ATOM 841 C C . ALA A 1 111 ? -7.904 -6.590 18.403 1.00 95.56 111 ALA A C 1
ATOM 843 O O . ALA A 1 111 ? -7.394 -6.729 19.512 1.00 95.56 111 ALA A O 1
ATOM 844 N N . GLY A 1 112 ? -9.055 -5.925 18.252 1.00 96.00 112 GLY A N 1
ATOM 845 C CA . GLY A 1 112 ? -9.839 -5.399 19.373 1.00 96.00 112 GLY A CA 1
ATOM 846 C C . GLY A 1 112 ? -9.380 -4.044 19.920 1.00 96.00 112 GLY A C 1
ATOM 847 O O . GLY A 1 112 ? -9.872 -3.620 20.966 1.00 96.00 112 GLY A O 1
ATOM 848 N N . ALA A 1 113 ? -8.481 -3.330 19.236 1.00 97.12 113 ALA A N 1
ATOM 849 C CA . ALA A 1 113 ? -8.060 -2.000 19.664 1.00 97.12 113 ALA A CA 1
ATOM 850 C C . ALA A 1 113 ? -9.228 -0.997 19.652 1.00 97.12 113 ALA A C 1
ATOM 852 O O . ALA A 1 113 ? -10.116 -1.015 18.790 1.00 97.12 113 ALA A O 1
ATOM 853 N N . SER A 1 114 ? -9.196 -0.061 20.597 1.00 97.12 114 SER A N 1
ATOM 854 C CA . SER A 1 114 ? -10.133 1.058 20.650 1.00 97.12 114 SER A CA 1
ATOM 855 C C . SER A 1 114 ? -9.874 2.065 19.525 1.00 97.12 114 SER A C 1
ATOM 857 O O . SER A 1 114 ? -8.767 2.190 19.002 1.00 97.12 114 SER A O 1
ATOM 859 N N . LEU A 1 115 ? -10.893 2.858 19.181 1.00 97.19 115 LEU A N 1
ATOM 860 C CA . LEU A 1 115 ? -10.765 3.911 18.166 1.00 97.19 115 LEU A CA 1
ATOM 861 C C . LEU A 1 115 ? -9.688 4.946 18.526 1.00 97.19 115 LEU A C 1
ATOM 863 O O . LEU A 1 115 ? -9.018 5.449 17.629 1.00 97.19 115 LEU A O 1
ATOM 867 N N . ALA A 1 116 ? -9.512 5.233 19.819 1.00 97.38 116 ALA A N 1
ATOM 868 C CA . ALA A 1 116 ? -8.493 6.153 20.315 1.00 97.38 116 ALA A CA 1
ATOM 869 C C . ALA A 1 116 ? -7.078 5.612 20.084 1.00 97.38 116 ALA A C 1
ATOM 871 O O . ALA A 1 116 ? -6.242 6.332 19.550 1.00 97.38 116 ALA A O 1
ATOM 872 N N . GLN A 1 117 ? -6.844 4.327 20.371 1.00 97.75 117 GLN A N 1
ATOM 873 C CA . GLN A 1 117 ? -5.556 3.681 20.097 1.00 97.75 117 GLN A CA 1
ATOM 874 C C . GLN A 1 117 ? -5.224 3.690 18.600 1.00 97.75 117 GLN A C 1
ATOM 876 O O . GLN A 1 117 ? -4.083 3.935 18.217 1.00 97.75 117 GLN A O 1
ATOM 881 N N . VAL A 1 118 ? -6.218 3.458 17.734 1.00 97.44 118 VAL A N 1
ATOM 882 C CA . VAL A 1 118 ? -6.010 3.543 16.279 1.00 97.44 118 VAL A CA 1
ATOM 883 C C . VAL A 1 118 ? -5.697 4.974 15.842 1.00 97.44 118 VAL A C 1
ATOM 885 O O . VAL A 1 118 ? -4.778 5.175 15.049 1.00 97.44 118 VAL A O 1
ATOM 888 N N . ALA A 1 119 ? -6.437 5.964 16.348 1.00 97.06 119 ALA A N 1
ATOM 889 C CA . ALA A 1 119 ? -6.234 7.379 16.033 1.00 97.06 119 ALA A CA 1
ATOM 890 C C . ALA A 1 119 ? -4.820 7.840 16.412 1.00 97.06 119 ALA A C 1
ATOM 892 O O . ALA A 1 119 ? -4.119 8.424 15.585 1.00 97.06 119 ALA A O 1
ATOM 893 N N . GLU A 1 120 ? -4.378 7.489 17.621 1.00 96.38 120 GLU A N 1
ATOM 894 C CA . GLU A 1 120 ? -3.025 7.747 18.112 1.00 96.38 120 GLU A CA 1
ATOM 895 C C . GLU A 1 120 ? -1.973 7.089 17.213 1.00 96.38 120 GLU A C 1
ATOM 897 O O . GLU A 1 120 ? -1.092 7.767 16.684 1.00 96.38 120 GLU A O 1
ATOM 902 N N . ARG A 1 121 ? -2.103 5.781 16.949 1.00 95.50 121 ARG A N 1
ATOM 903 C CA . ARG A 1 121 ? -1.122 5.039 16.146 1.00 95.50 121 ARG A CA 1
ATOM 904 C C . ARG A 1 121 ? -1.010 5.552 14.713 1.00 95.50 121 ARG A C 1
ATOM 906 O O . ARG A 1 121 ? 0.079 5.547 14.141 1.00 95.50 121 ARG A O 1
ATOM 913 N N . THR A 1 122 ? -2.131 5.947 14.117 1.00 95.81 122 THR A N 1
ATOM 914 C CA . THR A 1 122 ? -2.187 6.378 12.713 1.00 95.81 122 THR A CA 1
ATOM 915 C C . THR A 1 122 ? -2.022 7.886 12.526 1.00 95.81 122 THR A C 1
ATOM 917 O O . THR A 1 122 ? -1.928 8.348 11.385 1.00 95.81 122 THR A O 1
ATOM 920 N N . ALA A 1 123 ? -1.945 8.652 13.621 1.00 95.19 123 ALA A N 1
ATOM 921 C CA . ALA A 1 123 ? -1.917 10.113 13.623 1.00 95.19 123 ALA A CA 1
ATOM 922 C C . ALA A 1 123 ? -3.039 10.711 12.749 1.00 95.19 123 ALA A C 1
ATOM 924 O O . ALA A 1 123 ? -2.800 11.531 11.855 1.00 95.19 123 ALA A O 1
ATOM 925 N N . VAL A 1 124 ? -4.271 10.240 12.953 1.00 95.38 124 VAL A N 1
ATOM 926 C CA . VAL A 1 124 ? -5.490 10.813 12.358 1.00 95.38 124 VAL A CA 1
ATOM 927 C C . VAL A 1 124 ? -6.534 11.018 13.443 1.00 95.38 124 VAL A C 1
ATOM 929 O O . VAL A 1 124 ? -6.474 10.406 14.505 1.00 95.38 124 VAL A O 1
ATOM 932 N N . ASP A 1 125 ? -7.509 11.878 13.186 1.00 96.62 125 ASP A N 1
ATOM 933 C CA . ASP A 1 125 ? -8.566 12.143 14.152 1.00 96.62 125 ASP A CA 1
ATOM 934 C C . ASP A 1 125 ? -9.541 10.953 14.312 1.00 96.62 125 ASP A C 1
ATOM 936 O O . ASP A 1 125 ? -9.702 10.098 13.433 1.00 96.62 125 ASP A O 1
ATOM 940 N N . LEU A 1 126 ? -10.252 10.928 15.443 1.00 96.81 126 LEU A N 1
ATOM 941 C CA . LEU A 1 126 ? -11.241 9.892 15.763 1.00 96.81 126 LEU A CA 1
ATOM 942 C C . LEU A 1 126 ? -12.369 9.783 14.728 1.00 96.81 126 LEU A C 1
ATOM 944 O O . LEU A 1 126 ? -12.859 8.682 14.471 1.00 96.81 126 LEU A O 1
ATOM 948 N N . ARG A 1 127 ? -12.794 10.896 14.116 1.00 96.94 127 ARG A N 1
ATOM 949 C CA . ARG A 1 127 ? -13.859 10.896 13.102 1.00 96.94 127 ARG A CA 1
ATOM 950 C C . ARG A 1 127 ? -13.395 10.160 11.845 1.00 96.94 127 ARG A C 1
ATOM 952 O O . ARG A 1 127 ? -14.161 9.381 11.277 1.00 96.94 127 ARG A O 1
ATOM 959 N N . THR A 1 128 ? -12.141 10.338 11.451 1.00 96.25 128 THR A N 1
ATOM 960 C CA . THR A 1 128 ? -11.494 9.617 10.356 1.00 96.25 128 THR A CA 1
ATOM 961 C C . THR A 1 128 ? -11.429 8.121 10.656 1.00 96.25 128 THR A C 1
ATOM 963 O O . THR A 1 128 ? -11.844 7.321 9.814 1.00 96.25 128 THR A O 1
ATOM 966 N N . VAL A 1 129 ? -11.029 7.722 11.868 1.00 96.44 129 VAL A N 1
ATOM 967 C CA . VAL A 1 129 ? -11.039 6.302 12.277 1.00 96.44 129 VAL A CA 1
ATOM 968 C C . VAL A 1 129 ? -12.455 5.714 12.249 1.00 96.44 129 VAL A C 1
ATOM 970 O O . VAL A 1 129 ? -12.657 4.619 11.721 1.00 96.44 129 VAL A O 1
ATOM 973 N N . CYS A 1 130 ? -13.460 6.440 12.748 1.00 96.50 130 CYS A N 1
ATOM 974 C CA . CYS A 1 130 ? -14.867 6.033 12.663 1.00 96.50 130 CYS A CA 1
ATOM 975 C C . CYS A 1 130 ? -15.316 5.801 11.214 1.00 96.50 130 CYS A C 1
ATOM 977 O O . CYS A 1 130 ? -15.947 4.786 10.912 1.00 96.50 130 CYS A O 1
ATOM 979 N N . ASN A 1 131 ? -14.965 6.714 10.306 1.00 95.94 131 ASN A N 1
ATOM 980 C CA . ASN A 1 131 ? -15.288 6.592 8.886 1.00 95.94 131 ASN A CA 1
ATOM 981 C C . ASN A 1 131 ? -14.611 5.373 8.252 1.00 95.94 131 ASN A C 1
ATOM 983 O O . ASN A 1 131 ? -15.256 4.646 7.496 1.00 95.94 131 ASN A O 1
ATOM 987 N N . ILE A 1 132 ? -13.339 5.121 8.577 1.00 95.31 132 ILE A N 1
ATOM 988 C CA . ILE A 1 132 ? -12.607 3.934 8.116 1.00 95.31 132 ILE A CA 1
ATOM 989 C C . ILE A 1 132 ? -13.292 2.664 8.620 1.00 95.31 132 ILE A C 1
ATOM 991 O O . ILE A 1 132 ? -13.626 1.800 7.816 1.00 95.31 132 ILE A O 1
ATOM 995 N N . LYS A 1 133 ? -13.600 2.574 9.919 1.00 95.69 133 LYS A N 1
ATOM 996 C CA . LYS A 1 133 ? -14.314 1.429 10.505 1.00 95.69 133 LYS A CA 1
ATOM 997 C C . LYS A 1 133 ? -15.646 1.156 9.808 1.00 95.69 133 LYS A C 1
ATOM 999 O O . LYS A 1 133 ? -15.974 0.003 9.538 1.00 95.69 133 LYS A O 1
ATOM 1004 N N . ASN A 1 134 ? -16.417 2.201 9.513 1.00 94.62 134 ASN A N 1
ATOM 1005 C CA . ASN A 1 134 ? -17.683 2.057 8.799 1.00 94.62 134 ASN A CA 1
ATOM 1006 C C . ASN A 1 134 ? -17.470 1.547 7.370 1.00 94.62 134 ASN A C 1
ATOM 1008 O O . ASN A 1 134 ? -18.166 0.625 6.960 1.00 94.62 134 ASN A O 1
ATOM 1012 N N . LYS A 1 135 ? -16.480 2.073 6.638 1.00 93.69 135 LYS A N 1
ATOM 1013 C CA . LYS A 1 135 ? -16.124 1.573 5.299 1.00 93.69 135 LYS A CA 1
ATOM 1014 C C . LYS A 1 135 ? -15.691 0.107 5.328 1.00 93.69 135 LYS A C 1
ATOM 1016 O O . LYS A 1 135 ? -16.213 -0.676 4.546 1.00 93.69 135 LYS A O 1
ATOM 1021 N N . LEU A 1 136 ? -14.827 -0.273 6.269 1.00 94.56 136 LEU A N 1
ATOM 1022 C CA . LEU A 1 136 ? -14.377 -1.657 6.451 1.00 94.56 136 LEU A CA 1
ATOM 1023 C C . LEU A 1 136 ? -15.550 -2.614 6.715 1.00 94.56 136 LEU A C 1
ATOM 1025 O O . LEU A 1 136 ? -15.591 -3.712 6.174 1.00 94.56 136 LEU A O 1
ATOM 1029 N N . ARG A 1 137 ? -16.549 -2.188 7.494 1.00 94.62 137 ARG A N 1
ATOM 1030 C CA . ARG A 1 137 ? -17.785 -2.962 7.700 1.00 94.62 137 ARG A CA 1
ATOM 1031 C C . ARG A 1 137 ? -18.654 -3.056 6.453 1.00 94.62 137 ARG A C 1
ATOM 1033 O O . ARG A 1 137 ? -19.258 -4.097 6.216 1.00 94.62 137 ARG A O 1
ATOM 1040 N N . LEU A 1 138 ? -18.751 -1.973 5.680 1.00 93.00 138 LEU A N 1
ATOM 1041 C CA . LEU A 1 138 ? -19.540 -1.946 4.447 1.00 93.00 138 LEU A CA 1
ATOM 1042 C C . LEU A 1 138 ? -18.997 -2.928 3.406 1.00 93.00 138 LEU A C 1
ATOM 1044 O O . LEU A 1 138 ? -19.788 -3.557 2.712 1.00 93.00 138 LEU A O 1
ATOM 1048 N N . VAL A 1 139 ? -17.675 -3.089 3.333 1.00 91.88 139 VAL A N 1
ATOM 1049 C CA . VAL A 1 139 ? -17.020 -4.033 2.411 1.00 91.88 139 VAL A CA 1
ATOM 1050 C C . VAL A 1 139 ? -16.836 -5.435 3.000 1.00 91.88 139 VAL A C 1
ATOM 1052 O O . VAL A 1 139 ? -16.245 -6.291 2.359 1.00 91.88 139 VAL A O 1
ATOM 1055 N N . GLY A 1 140 ? -17.338 -5.683 4.215 1.00 92.06 140 GLY A N 1
ATOM 1056 C CA . GLY A 1 140 ? -17.271 -6.993 4.868 1.00 92.06 140 GLY A CA 1
ATOM 1057 C C . GLY A 1 140 ? -15.914 -7.353 5.480 1.00 92.06 140 GLY A C 1
ATOM 1058 O O . GLY A 1 140 ? -15.784 -8.440 6.028 1.00 92.06 140 GLY A O 1
ATOM 1059 N N . ALA A 1 141 ? -14.932 -6.446 5.458 1.00 91.56 141 ALA A N 1
ATOM 1060 C CA . ALA A 1 141 ? -13.624 -6.663 6.077 1.00 91.56 141 ALA A CA 1
ATOM 1061 C C . ALA A 1 141 ? -13.693 -6.683 7.616 1.00 91.56 141 ALA A C 1
ATOM 1063 O O . ALA A 1 141 ? -12.868 -7.312 8.263 1.00 91.56 141 ALA A O 1
ATOM 1064 N N . LEU A 1 142 ? -14.677 -6.011 8.225 1.00 91.81 142 LEU A N 1
ATOM 1065 C CA . LEU A 1 142 ? -14.944 -6.094 9.666 1.00 91.81 142 LEU A CA 1
ATOM 1066 C C . LEU A 1 142 ? -16.382 -6.558 9.939 1.00 91.81 142 LEU A C 1
ATOM 1068 O O . LEU A 1 142 ? -17.293 -6.185 9.191 1.00 91.81 142 LEU A O 1
ATOM 1072 N N . PRO A 1 143 ? -16.630 -7.271 11.055 1.00 85.75 143 PRO A N 1
ATOM 1073 C CA . PRO A 1 143 ? -17.971 -7.699 11.431 1.00 85.75 143 PRO A CA 1
ATOM 1074 C C . PRO A 1 143 ? -18.918 -6.507 11.639 1.00 85.75 143 PRO A C 1
ATOM 1076 O O . PRO A 1 143 ? -18.543 -5.430 12.142 1.00 85.75 143 PRO A O 1
ATOM 1079 N N . LYS A 1 144 ? -20.183 -6.708 11.251 1.00 78.44 144 LYS A N 1
ATOM 1080 C CA . LYS A 1 144 ? -21.247 -5.710 11.401 1.00 78.44 144 LYS A CA 1
ATOM 1081 C C . LYS A 1 144 ? -21.503 -5.430 12.887 1.00 78.44 144 LYS A C 1
ATOM 1083 O O . LYS A 1 144 ? -21.179 -6.209 13.780 1.00 78.44 144 LYS A O 1
ATOM 1088 N N . LYS A 1 145 ? -22.047 -4.249 13.189 1.00 68.50 145 LYS A N 1
ATOM 1089 C CA . LYS A 1 145 ? -22.399 -3.895 14.572 1.00 68.50 145 LYS A CA 1
ATOM 1090 C C . LYS A 1 145 ? -23.493 -4.864 15.051 1.00 68.50 145 LYS A C 1
ATOM 1092 O O . LYS A 1 145 ? -24.571 -4.853 14.473 1.00 68.50 145 LYS A O 1
ATOM 1097 N N . GLY A 1 146 ? -23.209 -5.662 16.081 1.00 61.78 146 GLY A N 1
ATOM 1098 C CA . GLY A 1 146 ? -24.176 -6.591 16.683 1.00 61.78 146 GLY A CA 1
ATOM 1099 C C . GLY A 1 146 ? -24.176 -8.015 16.118 1.00 61.78 146 GLY A C 1
ATOM 1100 O O . GLY A 1 146 ? -24.976 -8.821 16.571 1.00 61.78 146 GLY A O 1
ATOM 1101 N N . SER A 1 147 ? -23.293 -8.347 15.174 1.00 53.03 147 SER A N 1
ATOM 1102 C CA . SER A 1 147 ? -23.029 -9.744 14.817 1.00 53.03 147 SER A CA 1
ATOM 1103 C C . SER A 1 147 ? -21.939 -10.285 15.741 1.00 53.03 147 SER A C 1
ATOM 1105 O O . SER A 1 147 ? -20.752 -10.082 15.482 1.00 53.03 147 SER A O 1
ATOM 1107 N N . THR A 1 148 ? -22.352 -10.884 16.854 1.00 46.28 148 THR A N 1
ATOM 1108 C CA . THR A 1 148 ? -21.525 -11.839 17.604 1.00 46.28 148 THR A CA 1
ATOM 1109 C C . THR A 1 148 ? -21.519 -13.154 16.811 1.00 46.28 148 THR A C 1
ATOM 1111 O O . THR A 1 148 ? -22.566 -13.470 16.238 1.00 46.28 148 THR A O 1
ATOM 1114 N N . PRO A 1 149 ? -20.388 -13.876 16.698 1.00 53.97 149 PRO A N 1
ATOM 1115 C CA . PRO A 1 149 ? -20.411 -15.260 16.227 1.00 53.97 149 PRO A CA 1
ATOM 1116 C C . PRO A 1 149 ? -21.298 -16.145 17.112 1.00 53.97 149 PRO A C 1
ATOM 1118 O O . PRO A 1 149 ? -21.419 -15.836 18.322 1.00 53.97 149 PRO A O 1
#

Foldseek 3Di:
DQDQPQVLFDFDFLVLCVLQVVPDADPLLVVCCVVQNRVLSVVQLRVQAQHKDWQPPDPDQDCLPDPPDDSPSNSSNVCCVPPNTDIDRHHNHRSDLVNRLLSRLLVCVVVVHDLVVSCVSSVHDSVVSVVSVVSSVVSPSDPDVPDDD

Secondary structure (DSSP, 8-state):
-PPPS-TTS----HHHHHHTT-----HHHHHHHHHH-HHHHHHHHHHHTTSEEEES-SSS---TTSTT--HHHHHHHHHHHHH-SEEEEPP-GGGSHHHHHHHHHHHHHHTT--HHHHHHHHT--HHHHHHHHHHHHHTTSSPPTT---

Sequence (149 aa):
MKPDPFPSLMFPSCAECAGIGYRYVPALLWDLEDDCGADVMKAFALQYGGTAIKVGDAYAIPDFRAPDLDPLSAARGWLFQTKGRGDLVIPLGPASRSARVAWTAFHMLNAGASLAQVAERTAVDLRTVCNIKNKLRLVGALPKKGSTP